Protein AF-A0A6J2PAV9-F1 (afdb_monomer)

Radius of gyration: 17.22 Å; Cα contacts (8 Å, |Δi|>4): 310; chains: 1; bounding box: 58×23×45 Å

Mean predicted aligned error: 4.54 Å

Sequence (162 aa):
MCSPSMSTELELPFRPDSQLTEVMRLRVQSLQQRGQKRQEGEHLLLPNEAVYRLDFSKQSLRFSRWSVRLPQTGRLTITATSQLWTPDLTNLMTRQLLEPVGAFWRAAGDTIVQCYEADGHEFGERIADLATVRKVMYFLFAFADGCIPETVNCSIVFTVDS

Nearest PDB structures (foldseek):
  1f35-assembly1_A  TM=9.557E-01  e=5.793E-21  Mus musculus
  1zri-assembly1_A  TM=7.843E-01  e=1.032E-16  Rattus norvegicus
  1jyt-assembly1_A  TM=5.878E-01  e=1.213E-13  Rattus norvegicus
  6kwb-assembly2_B  TM=2.351E-01  e=1.669E-01  Arabidopsis thaliana
  6lhb-assembly1_A  TM=3.409E-01  e=2.530E+00  Coxsackievirus A16

Secondary structure (DSSP, 8-state):
-PPPP-PEEEEEE-EE-HHHHHHHHHHHHHHHHTTPPPPTTBPPPPTTEEEEEEE-S-SS-EEEEEEEE-SSSEEEEEEEB-TT--TTTS--BGGGB-SS-EEEEE-TT-SS-EE-HHHHHHHHHHHHHHHTT-SEEEEEEEEETT--GGG-EEEEEEEE--

Structure (mmCIF, N/CA/C/O backbone):
data_AF-A0A6J2PAV9-F1
#
_entry.id   AF-A0A6J2PAV9-F1
#
loop_
_atom_site.group_PDB
_atom_site.id
_atom_site.type_symbol
_atom_site.label_atom_id
_atom_site.label_alt_id
_atom_site.label_comp_id
_atom_site.label_asym_id
_atom_site.label_entity_id
_atom_site.label_seq_id
_atom_site.pdbx_PDB_ins_code
_atom_site.Cartn_x
_atom_site.Cartn_y
_atom_site.Cartn_z
_atom_site.occupancy
_atom_site.B_iso_or_equiv
_atom_site.auth_seq_id
_atom_site.auth_comp_id
_atom_site.auth_asym_id
_atom_site.auth_atom_id
_atom_site.pdbx_PDB_model_num
ATOM 1 N N . MET A 1 1 ? 37.880 -1.776 -20.700 1.00 37.66 1 MET A N 1
ATOM 2 C CA . MET A 1 1 ? 36.569 -2.313 -21.117 1.00 37.66 1 MET A CA 1
ATOM 3 C C . MET A 1 1 ? 35.763 -2.518 -19.848 1.00 37.66 1 MET A C 1
ATOM 5 O O . MET A 1 1 ? 36.149 -3.359 -19.051 1.00 37.66 1 MET A O 1
ATOM 9 N N . CYS A 1 2 ? 34.757 -1.682 -19.593 1.00 39.34 2 CYS A N 1
ATOM 10 C CA . CYS A 1 2 ? 33.865 -1.870 -18.450 1.00 39.34 2 CYS A CA 1
ATOM 11 C C . CYS A 1 2 ? 32.881 -2.989 -18.801 1.00 39.34 2 CYS A C 1
ATOM 13 O O . CYS A 1 2 ? 32.195 -2.891 -19.818 1.00 39.34 2 CYS A O 1
ATOM 15 N N . SER A 1 3 ? 32.856 -4.061 -18.012 1.00 46.91 3 SER A N 1
ATOM 16 C CA . SER A 1 3 ? 31.850 -5.117 -18.136 1.00 46.91 3 SER A CA 1
ATOM 17 C C . SER A 1 3 ? 30.450 -4.523 -17.927 1.00 46.91 3 SER A C 1
ATOM 19 O O . SER A 1 3 ? 30.298 -3.690 -17.030 1.00 46.91 3 SER A O 1
ATOM 21 N N . PRO A 1 4 ? 29.425 -4.916 -18.703 1.00 50.44 4 PRO A N 1
ATOM 22 C CA . PRO A 1 4 ? 28.057 -4.522 -18.397 1.00 50.44 4 PRO A CA 1
ATOM 23 C C . PRO A 1 4 ? 27.666 -5.183 -17.071 1.00 50.44 4 PRO A C 1
ATOM 25 O O . PRO A 1 4 ? 27.745 -6.408 -16.949 1.00 50.44 4 PRO A O 1
ATOM 28 N N . SER A 1 5 ? 27.287 -4.397 -16.060 1.00 52.44 5 SER A N 1
ATOM 29 C CA . SER A 1 5 ? 26.624 -4.964 -14.888 1.00 52.44 5 SER A CA 1
ATOM 30 C C . SER A 1 5 ? 25.301 -5.565 -15.367 1.00 52.44 5 SER A C 1
ATOM 32 O O . SER A 1 5 ? 24.458 -4.877 -15.938 1.00 52.44 5 SER A O 1
ATOM 34 N N . MET A 1 6 ? 25.141 -6.877 -15.209 1.00 57.16 6 MET A N 1
ATOM 35 C CA . MET A 1 6 ? 23.880 -7.564 -15.484 1.00 57.16 6 MET A CA 1
ATOM 36 C C . MET A 1 6 ? 22.925 -7.266 -14.324 1.00 57.16 6 MET A C 1
ATOM 38 O O . MET A 1 6 ? 22.773 -8.080 -13.418 1.00 57.16 6 MET A O 1
ATOM 42 N N . SER A 1 7 ? 22.327 -6.073 -14.296 1.00 65.12 7 SER A N 1
ATOM 43 C CA . SER A 1 7 ? 21.275 -5.769 -13.326 1.00 65.12 7 SER A CA 1
ATOM 44 C C . SER A 1 7 ? 20.086 -6.701 -13.573 1.00 65.12 7 SER A C 1
ATOM 46 O O . SER A 1 7 ? 19.571 -6.805 -14.686 1.00 65.12 7 SER A O 1
ATOM 48 N N . THR A 1 8 ? 19.670 -7.429 -12.535 1.00 89.75 8 THR A N 1
ATOM 49 C CA . THR A 1 8 ? 18.527 -8.349 -12.618 1.00 89.75 8 THR A CA 1
ATOM 50 C C . THR A 1 8 ? 17.275 -7.623 -12.138 1.00 89.75 8 THR A C 1
ATOM 52 O O . THR A 1 8 ? 17.291 -7.018 -11.063 1.00 89.75 8 THR A O 1
ATOM 55 N N . GLU A 1 9 ? 16.194 -7.672 -12.918 1.00 94.56 9 GLU A N 1
ATOM 56 C CA . GLU A 1 9 ? 14.898 -7.138 -12.491 1.00 94.56 9 GLU A CA 1
ATOM 57 C C . GLU A 1 9 ? 14.228 -8.071 -11.472 1.00 94.56 9 GLU A C 1
ATOM 59 O O . GLU A 1 9 ? 14.188 -9.291 -11.637 1.00 94.56 9 GLU A O 1
ATOM 64 N N . LEU A 1 10 ? 13.677 -7.476 -10.418 1.00 96.06 10 LEU A N 1
ATOM 65 C CA . LEU A 1 10 ? 12.897 -8.126 -9.378 1.00 96.06 10 LEU A CA 1
ATOM 66 C C . LEU A 1 10 ? 11.515 -7.475 -9.325 1.00 96.06 10 LEU A C 1
ATOM 68 O O . LEU A 1 10 ? 11.364 -6.349 -8.853 1.00 96.06 10 LEU A O 1
ATOM 72 N N . GLU A 1 11 ? 10.502 -8.200 -9.787 1.00 97.50 11 GLU A N 1
ATOM 73 C CA . GLU A 1 11 ? 9.103 -7.794 -9.669 1.00 97.50 11 GLU A CA 1
ATOM 74 C C . GLU A 1 11 ? 8.507 -8.322 -8.359 1.00 97.50 11 GLU A C 1
ATOM 76 O O . GLU A 1 11 ? 8.511 -9.527 -8.096 1.00 97.50 11 GLU A O 1
ATOM 81 N N . LEU A 1 12 ? 7.985 -7.415 -7.533 1.00 98.06 12 LEU A N 1
ATOM 82 C CA . LEU A 1 12 ? 7.341 -7.733 -6.264 1.00 98.06 12 LEU A CA 1
ATOM 83 C C . LEU A 1 12 ? 5.848 -7.372 -6.334 1.00 98.06 12 LEU A C 1
ATOM 85 O O . LEU A 1 12 ? 5.511 -6.191 -6.453 1.00 98.06 12 LEU A O 1
ATOM 89 N N . PRO A 1 13 ? 4.936 -8.361 -6.270 1.00 98.06 13 PRO A N 1
ATOM 90 C CA . PRO A 1 13 ? 3.503 -8.100 -6.258 1.00 98.06 13 PRO A CA 1
ATOM 91 C C . PRO A 1 13 ? 3.038 -7.628 -4.880 1.00 98.06 13 PRO A C 1
ATOM 93 O O . PRO A 1 13 ? 3.439 -8.186 -3.855 1.00 98.06 13 PRO A O 1
ATOM 96 N N . PHE A 1 14 ? 2.129 -6.654 -4.859 1.00 98.38 14 PHE A N 1
ATOM 97 C CA . PHE A 1 14 ? 1.419 -6.289 -3.638 1.00 98.38 14 PHE A CA 1
ATOM 98 C C . PHE A 1 14 ? 0.411 -7.383 -3.298 1.00 98.38 14 PHE A C 1
ATOM 100 O O . PHE A 1 14 ? -0.386 -7.803 -4.138 1.00 98.38 14 PHE A O 1
ATOM 107 N N . ARG A 1 15 ? 0.440 -7.857 -2.054 1.00 97.94 15 ARG A N 1
ATOM 108 C CA . ARG A 1 15 ? -0.436 -8.930 -1.577 1.00 97.94 15 ARG A CA 1
ATOM 109 C C . ARG A 1 15 ? -1.507 -8.351 -0.662 1.00 97.94 15 ARG A C 1
ATOM 111 O O . ARG A 1 15 ? -1.136 -7.641 0.272 1.00 97.94 15 ARG A O 1
ATOM 118 N N . PRO A 1 16 ? -2.798 -8.645 -0.881 1.00 98.00 16 PRO A N 1
ATOM 119 C CA . PRO A 1 16 ? -3.834 -8.213 0.044 1.00 98.00 16 PRO A CA 1
ATOM 120 C C . PRO A 1 16 ? -3.612 -8.870 1.410 1.00 98.00 16 PRO A C 1
ATOM 122 O O . PRO A 1 16 ? -3.363 -10.074 1.499 1.00 98.00 16 PRO A O 1
ATOM 125 N N . ASP A 1 17 ? -3.724 -8.082 2.474 1.00 98.00 17 ASP A N 1
ATOM 126 C CA . ASP A 1 17 ? -3.738 -8.567 3.849 1.00 98.00 17 ASP A CA 1
ATOM 127 C C . ASP A 1 17 ? -5.177 -8.515 4.375 1.00 98.00 17 ASP A C 1
ATOM 129 O O . ASP A 1 17 ? -5.614 -7.555 5.018 1.00 98.00 17 ASP A O 1
ATOM 133 N N . SER A 1 18 ? -5.965 -9.534 4.015 1.00 97.06 18 SER A N 1
ATOM 134 C CA . SER A 1 18 ? -7.391 -9.602 4.359 1.00 97.06 18 SER A CA 1
ATOM 135 C C . SER A 1 18 ? -7.618 -9.668 5.868 1.00 97.06 18 SER A C 1
ATOM 137 O O . SER A 1 18 ? -8.597 -9.114 6.358 1.00 97.06 18 SER A O 1
ATOM 139 N N . GLN A 1 19 ? -6.706 -10.305 6.608 1.00 97.88 19 GLN A N 1
ATOM 140 C CA . GLN A 1 19 ? -6.808 -10.410 8.059 1.00 97.88 19 GLN A CA 1
ATOM 141 C C . GLN A 1 19 ? -6.622 -9.041 8.713 1.00 97.88 19 GLN A C 1
ATOM 143 O O . GLN A 1 19 ? -7.468 -8.626 9.504 1.00 97.88 19 GLN A O 1
ATOM 148 N N . LEU A 1 20 ? -5.556 -8.315 8.366 1.00 98.19 20 LEU A N 1
ATOM 149 C CA . LEU A 1 20 ? -5.321 -6.985 8.920 1.00 98.19 20 LEU A CA 1
ATOM 150 C C . LEU A 1 20 ? -6.384 -5.980 8.458 1.00 98.19 20 LEU A C 1
ATOM 152 O O . LEU A 1 20 ? -6.852 -5.166 9.254 1.00 98.19 20 LEU A O 1
ATOM 156 N N . THR A 1 21 ? -6.832 -6.085 7.205 1.00 98.38 21 THR A N 1
ATOM 157 C CA . THR A 1 21 ? -7.975 -5.312 6.698 1.00 98.38 21 THR A CA 1
ATOM 158 C C . THR A 1 21 ? -9.207 -5.520 7.578 1.00 98.38 21 THR A C 1
ATOM 160 O O . THR A 1 21 ? -9.819 -4.546 8.012 1.00 98.38 21 THR A O 1
ATOM 163 N N . GLU A 1 22 ? -9.549 -6.770 7.897 1.00 98.19 22 GLU A N 1
ATOM 164 C CA . GLU A 1 22 ? -10.709 -7.085 8.732 1.00 98.19 22 GLU A CA 1
ATOM 165 C C . GLU A 1 22 ? -10.547 -6.573 10.165 1.00 98.19 22 GLU A C 1
ATOM 167 O O . GLU A 1 22 ? -11.458 -5.944 10.699 1.00 98.19 22 GLU A O 1
ATOM 172 N N . VAL A 1 23 ? -9.368 -6.740 10.772 1.00 97.75 23 VAL A N 1
ATOM 173 C CA . VAL A 1 23 ? -9.070 -6.187 12.105 1.00 97.75 23 VAL A CA 1
ATOM 174 C C . VAL A 1 23 ? -9.294 -4.671 12.133 1.00 97.75 23 VAL A C 1
ATOM 176 O O . VAL A 1 23 ? -9.944 -4.151 13.045 1.00 97.75 23 VAL A O 1
ATOM 179 N N . MET A 1 24 ? -8.820 -3.954 11.111 1.00 98.12 24 MET A N 1
ATOM 180 C CA . MET A 1 24 ? -9.024 -2.509 11.010 1.00 98.12 24 MET A CA 1
ATOM 181 C C . MET A 1 24 ? -10.495 -2.139 10.767 1.00 98.12 24 MET A C 1
ATOM 183 O O . MET A 1 24 ? -10.964 -1.146 11.324 1.00 98.12 24 MET A O 1
ATOM 187 N N . ARG A 1 25 ? -11.265 -2.931 10.008 1.00 97.81 25 ARG A N 1
ATOM 188 C CA . ARG A 1 25 ? -12.717 -2.716 9.840 1.00 97.81 25 ARG A CA 1
ATOM 189 C C . ARG A 1 25 ? -13.489 -2.958 11.137 1.00 97.81 25 ARG A C 1
ATOM 191 O O . ARG A 1 25 ? -14.337 -2.141 11.505 1.00 97.81 25 ARG A O 1
ATOM 198 N N . LEU A 1 26 ? -13.164 -4.020 11.870 1.00 97.44 26 LEU A N 1
ATOM 199 C CA . LEU A 1 26 ? -13.760 -4.330 13.173 1.00 97.44 26 LEU A CA 1
ATOM 200 C C . LEU A 1 26 ? -13.483 -3.230 14.199 1.00 97.44 26 LEU A C 1
ATOM 202 O O . LEU A 1 26 ? -14.351 -2.919 15.016 1.00 97.44 26 LEU A O 1
ATOM 206 N N . ARG A 1 27 ? -12.316 -2.577 14.132 1.00 96.38 27 ARG A N 1
ATOM 207 C CA . ARG A 1 27 ? -12.012 -1.404 14.962 1.00 96.38 27 ARG A CA 1
ATOM 208 C C . ARG A 1 27 ? -13.015 -0.271 14.730 1.00 96.38 27 ARG A C 1
ATOM 210 O O . ARG A 1 27 ? -13.524 0.287 15.704 1.00 96.38 27 ARG A O 1
ATOM 217 N N . VAL A 1 28 ? -13.349 0.029 13.473 1.00 96.19 28 VAL A N 1
ATOM 218 C CA . VAL A 1 28 ? -14.363 1.042 13.126 1.00 96.19 28 VAL A CA 1
ATOM 219 C C . VAL A 1 28 ? -15.733 0.651 13.679 1.00 96.19 28 VAL A C 1
ATOM 221 O O . VAL A 1 28 ? -16.371 1.451 14.367 1.00 96.19 28 VAL A O 1
ATOM 224 N N . GLN A 1 29 ? -16.159 -0.592 13.443 1.00 96.56 29 GLN A N 1
ATOM 225 C CA . GLN A 1 29 ? -17.454 -1.089 13.916 1.00 96.56 29 GLN A CA 1
ATOM 226 C C . GLN A 1 29 ? -17.552 -1.068 15.446 1.00 96.56 29 GLN A C 1
ATOM 228 O O . GLN A 1 29 ? -18.553 -0.612 15.997 1.00 96.56 29 GLN A O 1
ATOM 233 N N . SER A 1 30 ? -16.502 -1.493 16.151 1.00 96.75 30 SER A N 1
ATOM 234 C CA . SER A 1 30 ? -16.480 -1.506 17.615 1.00 96.75 30 SER A CA 1
ATOM 235 C C . SER A 1 30 ? -16.589 -0.102 18.208 1.00 96.75 30 SER A C 1
ATOM 237 O O . SER A 1 30 ? -17.220 0.054 19.254 1.00 96.75 30 SER A O 1
ATOM 239 N N . LEU A 1 31 ? -15.971 0.910 17.591 1.00 96.56 31 LEU A N 1
ATOM 240 C CA . LEU A 1 31 ? -16.094 2.298 18.046 1.00 96.56 31 LEU A CA 1
ATOM 241 C C . LEU A 1 31 ? -17.531 2.801 17.884 1.00 96.56 31 LEU A C 1
ATOM 243 O O . LEU A 1 31 ? -18.087 3.375 18.820 1.00 96.56 31 LEU A O 1
ATOM 247 N N . GLN A 1 32 ? -18.147 2.522 16.732 1.00 94.44 32 GLN A N 1
ATOM 248 C CA . GLN A 1 32 ? -19.530 2.903 16.438 1.00 94.44 32 GLN A CA 1
ATOM 249 C C . GLN A 1 32 ? -20.522 2.231 17.394 1.00 94.44 32 GLN A C 1
ATOM 251 O O . GLN A 1 32 ? -21.333 2.915 18.012 1.00 94.44 32 GLN A O 1
ATOM 256 N N . GLN A 1 33 ? -20.419 0.912 17.577 1.00 96.25 33 GLN A N 1
ATOM 257 C CA . GLN A 1 33 ? -21.311 0.141 18.451 1.00 96.25 33 GLN A CA 1
ATOM 258 C C . GLN A 1 33 ? -21.227 0.578 19.917 1.00 96.25 33 GLN A C 1
ATOM 260 O O . GLN A 1 33 ? -22.225 0.544 20.631 1.00 96.25 33 GLN A O 1
ATOM 265 N N . ARG A 1 34 ? -20.040 0.991 20.378 1.00 96.06 34 ARG A N 1
ATOM 266 C CA . ARG A 1 34 ? -19.812 1.414 21.769 1.00 96.06 34 ARG A CA 1
ATOM 267 C C . ARG A 1 34 ? -19.974 2.921 21.985 1.00 96.06 34 ARG A C 1
ATOM 269 O O . ARG A 1 34 ? -19.774 3.379 23.106 1.00 96.06 34 ARG A O 1
ATOM 276 N N . GLY A 1 35 ? -20.272 3.699 20.940 1.00 93.88 35 GLY A N 1
ATOM 277 C CA . GLY A 1 35 ? -20.320 5.164 21.010 1.00 93.88 35 GLY A CA 1
ATOM 278 C C . GLY A 1 35 ? -18.987 5.803 21.427 1.00 93.88 35 GLY A C 1
ATOM 279 O O . GLY A 1 35 ? -18.970 6.887 22.010 1.00 93.88 35 GLY A O 1
ATOM 280 N N . GLN A 1 36 ? -17.866 5.121 21.179 1.00 94.50 36 GLN A N 1
ATOM 281 C CA . GLN A 1 36 ? 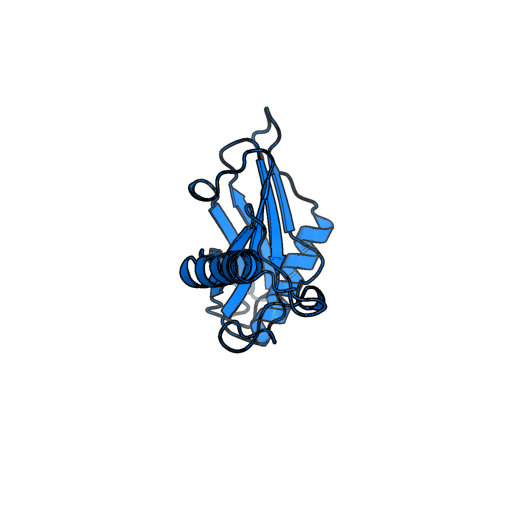-16.534 5.573 21.573 1.00 94.50 36 GLN A CA 1
ATOM 282 C C . GLN A 1 36 ? -15.892 6.414 20.470 1.00 94.50 36 GLN A C 1
ATOM 284 O O . GLN A 1 36 ? -16.064 6.161 19.278 1.00 94.50 36 GLN A O 1
ATOM 289 N N . LYS A 1 37 ? -15.091 7.402 20.872 1.00 93.12 37 LYS A N 1
ATOM 290 C CA . LYS A 1 37 ? -14.242 8.146 19.938 1.00 93.12 37 LYS A CA 1
ATOM 291 C C . LYS A 1 37 ? -12.974 7.347 19.635 1.00 93.12 37 LYS A C 1
ATOM 293 O O . LYS A 1 37 ? -12.443 6.658 20.507 1.00 93.12 37 LYS A O 1
ATOM 298 N N . ARG A 1 38 ? -12.481 7.476 18.401 1.00 94.12 38 ARG A N 1
ATOM 299 C CA . ARG A 1 38 ? -11.132 7.026 18.029 1.00 94.12 38 ARG A CA 1
ATOM 300 C C . ARG A 1 38 ? -10.072 7.752 18.859 1.00 94.12 38 ARG A C 1
ATOM 302 O O . ARG A 1 38 ? -10.332 8.846 19.367 1.00 94.12 38 ARG A O 1
ATOM 309 N N . GLN A 1 39 ? -8.885 7.164 18.965 1.00 95.12 39 GLN A N 1
ATOM 310 C CA . GLN A 1 39 ? -7.733 7.852 19.541 1.00 95.12 39 GLN A CA 1
ATOM 311 C C . GLN A 1 39 ? -7.389 9.082 18.687 1.00 95.12 39 GLN A C 1
ATOM 313 O O . GLN A 1 39 ? -7.631 9.115 17.476 1.00 95.12 39 GLN A O 1
ATOM 318 N N . GLU A 1 40 ? -6.855 10.121 19.319 1.00 96.50 40 GLU A N 1
ATOM 319 C CA . GLU A 1 40 ? -6.483 11.345 18.615 1.00 96.50 40 GLU A CA 1
ATOM 320 C C . GLU A 1 40 ? -5.409 11.050 17.558 1.00 96.50 40 GLU A C 1
ATOM 322 O O . GLU A 1 40 ? -4.344 10.529 17.872 1.00 96.50 40 GLU A O 1
ATOM 327 N N . GLY A 1 41 ? -5.709 11.353 16.292 1.00 96.19 41 GLY A N 1
ATOM 328 C CA . 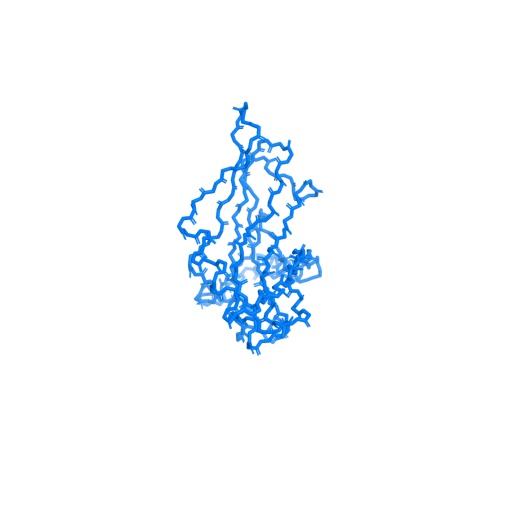GLY A 1 41 ? -4.823 11.073 15.158 1.00 96.19 41 GLY A CA 1
ATOM 329 C C . GLY A 1 41 ? -4.837 9.625 14.642 1.00 96.19 41 GLY A C 1
ATOM 330 O O . GLY A 1 41 ? -4.055 9.317 13.745 1.00 96.19 41 GLY A O 1
ATOM 331 N N . GLU A 1 42 ? -5.689 8.742 15.175 1.00 97.75 42 GLU A N 1
ATOM 332 C CA . GLU A 1 42 ? -5.872 7.367 14.674 1.00 97.75 42 GLU A CA 1
ATOM 333 C C . GLU A 1 42 ? -6.471 7.379 13.261 1.00 97.75 42 GLU A C 1
ATOM 335 O O . GLU A 1 42 ? -7.507 8.008 13.027 1.00 97.75 42 GLU A O 1
ATOM 340 N N . HIS A 1 43 ? -5.858 6.658 12.323 1.00 98.19 43 HIS A N 1
ATOM 341 C CA . HIS A 1 43 ? -6.429 6.392 11.005 1.00 98.19 43 HIS A CA 1
ATOM 342 C C . HIS A 1 43 ? -7.423 5.238 11.101 1.00 98.19 43 HIS A C 1
ATOM 344 O O . HIS A 1 43 ? -7.066 4.121 11.471 1.00 98.19 43 HIS A O 1
ATOM 350 N N . LEU A 1 44 ? -8.675 5.509 10.745 1.00 98.00 44 LEU A N 1
ATOM 351 C CA . LEU A 1 44 ? -9.702 4.485 10.611 1.00 98.00 44 LEU A CA 1
ATOM 352 C C . LEU A 1 44 ? -9.815 4.113 9.138 1.00 98.00 44 LEU A C 1
ATOM 354 O O . LEU A 1 44 ? -9.975 5.003 8.305 1.00 98.00 44 LEU A O 1
ATOM 358 N N . LEU A 1 45 ? -9.753 2.815 8.842 1.00 97.81 45 LEU A N 1
ATOM 359 C CA . LEU A 1 45 ? -9.814 2.321 7.471 1.00 97.81 45 LEU A CA 1
ATOM 360 C C . LEU A 1 45 ? -11.141 2.723 6.818 1.00 97.81 45 LEU A C 1
ATOM 362 O O . LEU A 1 45 ? -12.219 2.440 7.354 1.00 97.81 45 LEU A O 1
ATOM 366 N N . LEU A 1 46 ? -11.065 3.368 5.658 1.00 97.38 46 LEU A N 1
ATOM 367 C CA . LEU A 1 46 ? -12.248 3.751 4.897 1.00 97.38 46 LEU A CA 1
ATOM 368 C C . LEU A 1 46 ? -12.919 2.520 4.253 1.00 97.38 46 LEU A C 1
ATOM 370 O O . LEU A 1 46 ? -12.284 1.481 4.048 1.00 97.38 46 LEU A O 1
ATOM 374 N N . PRO A 1 47 ? -14.218 2.593 3.894 1.00 96.19 47 PRO A N 1
ATOM 375 C CA . PRO A 1 47 ? -14.915 1.481 3.244 1.00 96.19 47 PRO A CA 1
ATOM 376 C C . PRO A 1 47 ? -14.214 0.995 1.973 1.00 96.19 47 PRO A C 1
ATOM 378 O O . PRO A 1 47 ? -14.107 -0.208 1.745 1.00 96.19 47 PRO A O 1
ATOM 381 N N . ASN A 1 48 ? -13.679 1.931 1.197 1.00 97.44 48 ASN A N 1
ATOM 382 C CA . ASN A 1 48 ? -13.002 1.687 -0.066 1.00 97.44 48 ASN A CA 1
ATOM 383 C C . ASN A 1 48 ? -11.482 1.497 0.068 1.00 97.44 48 ASN A C 1
ATOM 385 O O . ASN A 1 48 ? -10.791 1.435 -0.946 1.00 97.44 48 ASN A O 1
ATOM 389 N N . GLU A 1 49 ? -10.960 1.421 1.293 1.00 98.31 49 GLU A N 1
ATOM 390 C CA . GLU A 1 49 ? -9.565 1.088 1.560 1.00 98.31 49 GLU A CA 1
ATOM 391 C C . GLU A 1 49 ? -9.407 -0.395 1.910 1.00 98.31 49 GLU A C 1
ATOM 393 O O . GLU A 1 49 ? -10.274 -1.005 2.541 1.00 98.31 49 GLU A O 1
ATOM 398 N N . ALA A 1 50 ? -8.269 -0.972 1.540 1.00 98.38 50 ALA A N 1
ATOM 399 C CA . ALA A 1 50 ? -7.823 -2.273 2.018 1.00 98.38 50 ALA A CA 1
ATOM 400 C C . ALA A 1 50 ? -6.318 -2.255 2.283 1.00 98.38 50 ALA A C 1
ATOM 402 O O . ALA A 1 50 ? -5.569 -1.489 1.673 1.00 98.38 50 ALA A O 1
ATOM 403 N N . VAL A 1 51 ? -5.877 -3.111 3.200 1.00 98.56 51 VAL A N 1
ATOM 404 C CA . VAL A 1 51 ? -4.467 -3.228 3.556 1.00 98.56 51 VAL A CA 1
ATOM 405 C C . VAL A 1 51 ? -3.788 -4.202 2.608 1.00 98.56 51 VAL A C 1
ATOM 407 O O . VAL A 1 51 ? -4.275 -5.307 2.370 1.00 98.56 51 VAL A O 1
ATOM 410 N N . TYR A 1 52 ? -2.646 -3.783 2.082 1.00 98.62 52 TYR A N 1
ATOM 411 C CA . TYR A 1 52 ? -1.752 -4.600 1.278 1.00 98.62 52 TYR A CA 1
ATOM 412 C C . TYR A 1 52 ? -0.382 -4.650 1.935 1.00 98.62 52 TYR A C 1
ATOM 414 O O . TYR A 1 52 ? -0.001 -3.762 2.699 1.00 98.62 52 TYR A O 1
ATOM 422 N N . ARG A 1 53 ? 0.383 -5.684 1.606 1.00 97.88 53 ARG A N 1
ATOM 423 C CA . ARG A 1 53 ? 1.776 -5.812 2.011 1.00 97.88 53 ARG A CA 1
ATOM 424 C C . ARG A 1 53 ? 2.681 -6.094 0.828 1.00 97.88 53 ARG A C 1
ATOM 426 O O . ARG A 1 53 ? 2.269 -6.708 -0.158 1.00 97.88 53 ARG A O 1
ATOM 433 N N . LEU A 1 54 ? 3.929 -5.681 0.974 1.00 98.00 54 LEU A N 1
ATOM 434 C CA . LEU A 1 54 ? 5.018 -6.014 0.073 1.00 98.00 54 LEU A CA 1
ATOM 435 C C . LEU A 1 54 ? 6.082 -6.780 0.861 1.00 98.00 54 LEU A C 1
ATOM 437 O O . LEU A 1 54 ? 6.543 -6.310 1.902 1.00 98.00 54 LEU A O 1
ATOM 441 N N . ASP A 1 55 ? 6.443 -7.962 0.363 1.00 97.56 55 ASP A N 1
ATOM 442 C CA . ASP A 1 55 ? 7.452 -8.836 0.962 1.00 97.56 55 ASP A CA 1
ATOM 443 C C . ASP A 1 55 ? 8.769 -8.687 0.175 1.00 97.56 55 ASP A C 1
ATOM 445 O O . ASP A 1 55 ? 8.891 -9.154 -0.960 1.00 97.56 55 ASP A O 1
ATOM 449 N N . PHE A 1 56 ? 9.771 -8.038 0.764 1.00 96.62 56 PHE A N 1
ATOM 450 C CA . PHE A 1 56 ? 11.073 -7.807 0.143 1.00 96.62 56 PHE A CA 1
ATOM 451 C C . PHE A 1 56 ? 11.976 -9.041 0.270 1.00 96.62 56 PHE A C 1
ATOM 453 O O . PHE A 1 56 ? 12.475 -9.370 1.350 1.00 96.62 56 PHE A O 1
ATOM 460 N N . SER A 1 57 ? 12.238 -9.720 -0.852 1.00 93.50 57 SER A N 1
ATOM 461 C CA . SER A 1 57 ? 13.198 -10.838 -0.913 1.00 93.50 57 SER A CA 1
ATOM 462 C C . SER A 1 57 ? 14.666 -10.378 -0.928 1.00 93.50 57 SER A C 1
ATOM 464 O O . SER A 1 57 ? 15.567 -11.161 -0.616 1.00 93.50 57 SER A O 1
ATOM 466 N N . LYS A 1 58 ? 14.907 -9.106 -1.265 1.00 93.31 58 LYS A N 1
ATOM 467 C CA . LYS A 1 58 ? 16.201 -8.409 -1.309 1.00 93.31 58 LYS A CA 1
ATOM 468 C C . LYS A 1 58 ? 16.022 -7.010 -0.710 1.00 93.31 58 LYS A C 1
ATOM 470 O O . LYS A 1 58 ? 14.920 -6.480 -0.756 1.00 93.31 58 LYS A O 1
ATOM 475 N N . GLN A 1 59 ? 17.082 -6.427 -0.151 1.00 90.88 59 GLN A N 1
ATOM 476 C CA . GLN A 1 59 ? 17.023 -5.112 0.515 1.00 90.88 59 GLN A CA 1
ATOM 477 C C . GLN A 1 59 ? 17.911 -4.043 -0.139 1.00 90.88 59 GLN A C 1
ATOM 479 O O . GLN A 1 59 ? 17.731 -2.868 0.147 1.00 90.88 59 GLN A O 1
ATOM 484 N N . SER A 1 60 ? 18.837 -4.434 -1.023 1.00 91.88 60 SER A N 1
ATOM 485 C CA . SER A 1 60 ? 19.549 -3.503 -1.908 1.00 91.88 60 SER A CA 1
ATOM 486 C C . SER A 1 60 ? 18.776 -3.435 -3.215 1.00 91.88 60 SER A C 1
ATOM 488 O O . SER A 1 60 ? 18.908 -4.319 -4.064 1.00 91.88 60 SER A O 1
ATOM 490 N N . LEU A 1 61 ? 17.882 -2.460 -3.310 1.00 94.88 61 LEU A N 1
ATOM 491 C CA . LEU A 1 61 ? 16.950 -2.300 -4.416 1.00 94.88 61 LEU A CA 1
ATOM 492 C C . LEU A 1 61 ? 17.108 -0.898 -4.986 1.00 94.88 61 LEU A C 1
ATOM 494 O O . LEU A 1 61 ? 17.296 0.054 -4.237 1.00 94.88 61 LEU A O 1
ATOM 498 N N . ARG A 1 62 ? 16.962 -0.774 -6.300 1.00 96.50 62 ARG A N 1
ATOM 499 C CA . ARG A 1 62 ? 16.759 0.511 -6.965 1.00 96.50 62 ARG A CA 1
ATOM 500 C C . ARG A 1 62 ? 15.447 0.460 -7.719 1.00 96.50 62 ARG A C 1
ATOM 502 O O . ARG A 1 62 ? 15.168 -0.538 -8.389 1.00 96.50 62 ARG A O 1
ATOM 509 N N . PHE A 1 63 ? 14.619 1.486 -7.572 1.00 97.38 63 PHE A N 1
ATOM 510 C CA . PHE A 1 63 ? 13.331 1.508 -8.243 1.00 97.38 63 PHE A CA 1
ATOM 511 C C . PHE A 1 63 ? 13.516 1.587 -9.765 1.00 97.38 63 PHE A C 1
ATOM 513 O O . PHE A 1 63 ? 14.409 2.256 -10.280 1.00 97.38 63 PHE A O 1
ATOM 520 N N . SER A 1 64 ? 12.698 0.817 -10.484 1.00 97.12 64 SER A N 1
ATOM 521 C CA . SER A 1 64 ? 12.680 0.796 -11.948 1.00 97.12 64 SER A CA 1
ATOM 522 C C . SER A 1 64 ? 11.356 1.347 -12.454 1.00 97.12 64 SER A C 1
ATOM 524 O O . SER A 1 64 ? 11.315 2.388 -13.109 1.00 97.12 64 SER A O 1
ATOM 526 N N . ARG A 1 65 ? 10.250 0.668 -12.130 1.00 97.38 65 ARG A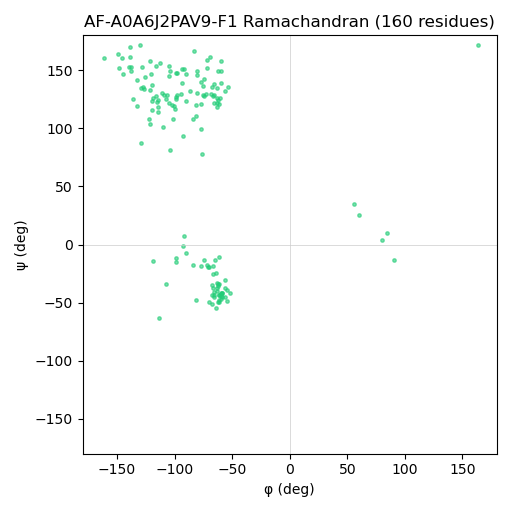 N 1
ATOM 527 C CA . ARG A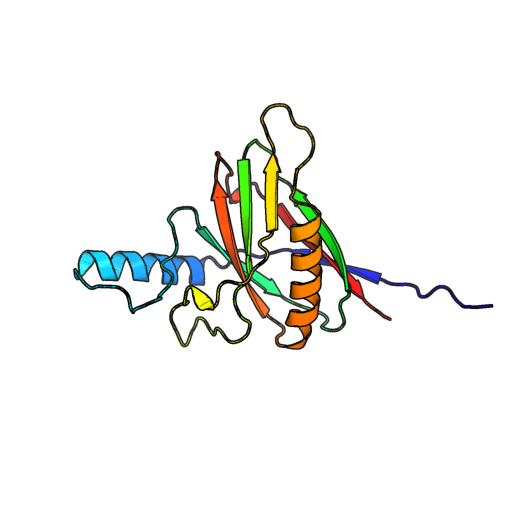 1 65 ? 8.918 1.059 -12.598 1.00 97.38 65 ARG A CA 1
ATOM 528 C C . ARG A 1 65 ? 7.802 0.452 -11.765 1.00 97.38 65 ARG A C 1
ATOM 530 O O . ARG A 1 65 ? 7.954 -0.588 -11.125 1.00 97.38 65 ARG A O 1
ATOM 537 N N . TRP A 1 66 ? 6.636 1.067 -11.882 1.00 98.06 66 TRP A N 1
ATOM 538 C CA . TRP A 1 66 ? 5.372 0.460 -11.493 1.00 98.06 66 TRP A CA 1
ATOM 539 C C . TRP A 1 66 ? 4.867 -0.486 -12.585 1.00 98.06 66 TRP A C 1
ATOM 541 O O . TRP A 1 66 ? 5.099 -0.281 -13.779 1.00 98.06 66 TRP A O 1
ATOM 551 N N . SER A 1 67 ? 4.158 -1.529 -12.174 1.00 97.44 67 SER A N 1
ATOM 552 C CA . SER A 1 67 ? 3.468 -2.466 -13.056 1.00 97.44 67 SER A CA 1
ATOM 553 C C . SER A 1 67 ? 2.028 -2.578 -12.556 1.00 97.44 67 SER A C 1
ATOM 555 O O . SER A 1 67 ? 1.695 -3.384 -11.690 1.00 97.44 67 SER A O 1
ATOM 557 N N . VAL A 1 68 ? 1.179 -1.669 -13.046 1.00 96.50 68 VAL A N 1
ATOM 558 C CA . VAL A 1 68 ? -0.217 -1.528 -12.610 1.00 96.50 68 VAL A CA 1
ATOM 559 C C . VAL A 1 68 ? -1.148 -1.830 -13.770 1.00 96.50 68 VAL A C 1
ATOM 561 O O . VAL A 1 68 ? -1.043 -1.245 -14.847 1.00 96.50 68 VAL A O 1
ATOM 564 N N . ARG A 1 69 ? -2.096 -2.735 -13.537 1.00 94.69 69 ARG A N 1
ATOM 565 C CA . ARG A 1 69 ? -3.150 -3.093 -14.481 1.00 94.69 69 ARG A CA 1
ATOM 566 C C . ARG A 1 69 ? -4.513 -2.794 -13.870 1.00 94.69 69 ARG A C 1
ATOM 568 O O . ARG A 1 69 ? -4.927 -3.448 -12.916 1.00 94.69 69 ARG A O 1
ATOM 575 N N . LEU A 1 70 ? -5.222 -1.856 -14.496 1.00 94.38 70 LEU A N 1
ATOM 576 C CA . LEU A 1 70 ? -6.628 -1.550 -14.234 1.00 94.38 70 LEU A CA 1
ATOM 577 C C . LEU A 1 70 ? -7.459 -2.005 -15.452 1.00 94.38 70 LEU A C 1
ATOM 579 O O . LEU A 1 70 ? -7.438 -1.343 -16.497 1.00 94.38 70 LEU A O 1
ATOM 583 N N . PRO A 1 71 ? -8.140 -3.167 -15.393 1.00 90.81 71 PRO A N 1
ATOM 584 C CA . PRO A 1 71 ? -8.828 -3.731 -16.560 1.00 90.81 71 PRO A CA 1
ATOM 585 C C . PRO A 1 71 ? -10.067 -2.934 -16.977 1.00 90.81 71 PRO A C 1
ATOM 587 O O . PRO A 1 71 ? -10.477 -3.014 -18.135 1.00 90.81 71 PRO A O 1
ATOM 590 N N . GLN A 1 72 ? -10.607 -2.125 -16.073 1.00 90.56 72 GLN A N 1
ATOM 591 C CA . GLN A 1 72 ? -11.754 -1.255 -16.291 1.00 90.56 72 GLN A CA 1
ATOM 592 C C . GLN A 1 72 ? -11.456 0.168 -15.815 1.00 90.56 72 GLN A C 1
ATOM 594 O O . GLN A 1 72 ? -10.425 0.412 -15.184 1.00 90.56 72 GLN A O 1
ATOM 599 N N . THR A 1 73 ? -12.363 1.094 -16.127 1.00 93.94 73 THR A N 1
ATOM 600 C CA . THR A 1 73 ? -12.333 2.458 -15.593 1.00 93.94 73 THR A CA 1
ATOM 601 C C . THR A 1 73 ? -12.279 2.426 -14.070 1.00 93.94 73 THR A C 1
ATOM 603 O O . THR A 1 73 ? -12.994 1.651 -13.433 1.00 93.94 73 THR A O 1
ATOM 606 N N . GLY A 1 74 ? -11.423 3.262 -13.4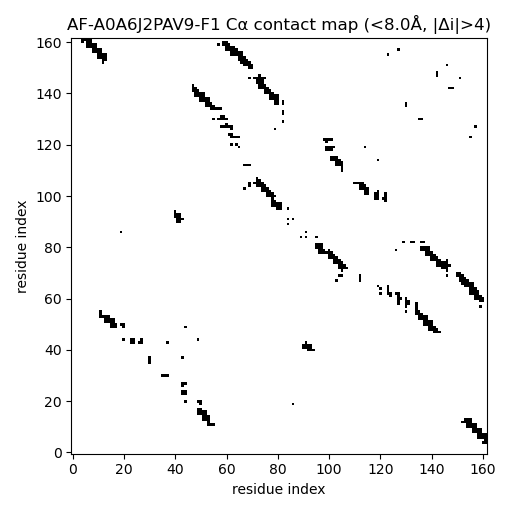97 1.00 95.50 74 GLY A N 1
ATOM 607 C CA . GLY A 1 74 ? -11.276 3.356 -12.056 1.00 95.50 74 GLY A CA 1
ATOM 608 C C . GLY A 1 74 ? -9.997 4.055 -11.647 1.00 95.50 74 GLY A C 1
ATOM 609 O O . GLY A 1 74 ? -9.121 4.330 -12.472 1.00 95.50 74 GLY A O 1
ATOM 610 N N . ARG A 1 75 ? -9.894 4.317 -10.347 1.00 97.19 75 ARG A N 1
ATOM 611 C CA . ARG A 1 75 ? -8.728 4.919 -9.716 1.00 97.19 75 ARG A CA 1
ATOM 612 C C . ARG A 1 75 ? -8.257 4.062 -8.549 1.00 97.19 75 ARG A C 1
ATOM 614 O O . ARG A 1 75 ? -9.054 3.585 -7.743 1.00 97.19 75 ARG A O 1
ATOM 621 N N . LEU A 1 76 ? -6.951 3.873 -8.478 1.00 98.19 76 LEU A N 1
ATOM 622 C CA . LEU A 1 76 ? -6.238 3.231 -7.392 1.00 98.19 76 LEU A CA 1
ATOM 623 C C . LEU A 1 76 ? -5.259 4.246 -6.803 1.00 98.19 76 LEU A C 1
ATOM 625 O O . LEU A 1 76 ? -4.395 4.755 -7.515 1.00 98.19 76 LEU A O 1
ATOM 629 N N . THR A 1 77 ? -5.371 4.507 -5.507 1.00 98.56 77 THR A N 1
ATOM 630 C CA . THR A 1 77 ? -4.368 5.266 -4.755 1.00 98.56 77 THR A CA 1
ATOM 631 C C . THR A 1 77 ? -3.664 4.326 -3.788 1.00 98.56 77 THR A C 1
ATOM 633 O O . THR A 1 77 ? -4.319 3.591 -3.053 1.00 98.56 77 THR A O 1
ATOM 636 N N . ILE A 1 78 ? -2.336 4.346 -3.792 1.00 98.62 78 ILE A N 1
ATOM 637 C CA . ILE A 1 78 ? -1.480 3.515 -2.951 1.00 98.62 78 ILE A CA 1
ATOM 638 C C . ILE A 1 78 ? -0.718 4.424 -1.996 1.00 98.62 78 ILE A C 1
ATOM 640 O O . ILE A 1 78 ? 0.097 5.240 -2.426 1.00 98.62 78 ILE A O 1
ATOM 644 N N . THR A 1 79 ? -0.943 4.243 -0.701 1.00 98.75 79 THR A N 1
ATOM 645 C CA . THR A 1 79 ? -0.274 4.999 0.358 1.00 98.75 79 THR A CA 1
ATOM 646 C C . THR A 1 79 ? 0.589 4.057 1.180 1.00 98.75 79 THR A C 1
ATOM 648 O O . THR A 1 79 ? 0.096 3.079 1.744 1.00 98.75 79 THR A O 1
ATOM 651 N N . ALA A 1 80 ? 1.887 4.335 1.268 1.00 98.44 80 ALA A N 1
ATOM 652 C CA . ALA A 1 80 ? 2.768 3.596 2.162 1.00 98.44 80 ALA A CA 1
ATOM 653 C C . ALA A 1 80 ? 2.510 3.946 3.625 1.00 98.44 80 ALA A C 1
ATOM 655 O O . ALA A 1 80 ? 2.156 5.075 3.964 1.00 98.44 80 ALA A O 1
ATOM 656 N N . THR A 1 81 ? 2.785 2.989 4.502 1.00 98.38 81 THR A N 1
ATOM 657 C CA . THR A 1 81 ? 2.845 3.232 5.942 1.00 98.38 81 THR A CA 1
ATOM 658 C C . THR A 1 81 ? 4.294 3.264 6.429 1.00 98.38 81 THR A C 1
ATOM 660 O O . THR A 1 81 ? 5.195 2.677 5.829 1.00 98.38 81 THR A O 1
ATOM 663 N N . SER A 1 82 ? 4.542 3.972 7.529 1.00 97.38 82 SER A N 1
ATOM 664 C CA . SER A 1 82 ? 5.839 3.991 8.201 1.00 97.38 82 SER A CA 1
ATOM 665 C C . SER A 1 82 ? 6.280 2.576 8.579 1.00 97.38 82 SER A C 1
ATOM 667 O O . SER A 1 82 ? 5.546 1.860 9.253 1.00 97.38 82 SER A O 1
ATOM 669 N N . GLN A 1 83 ? 7.531 2.224 8.273 1.00 95.25 83 GLN A N 1
ATOM 670 C CA . GLN A 1 83 ? 8.148 0.952 8.681 1.00 95.25 83 GLN A CA 1
ATOM 671 C C . GLN A 1 83 ? 8.255 0.762 10.208 1.00 95.25 83 GLN A C 1
ATOM 673 O O . GLN A 1 83 ? 8.573 -0.326 10.688 1.00 95.25 83 GLN A O 1
ATOM 678 N N . LEU A 1 84 ? 8.007 1.816 10.994 1.00 95.19 84 LEU A N 1
ATOM 67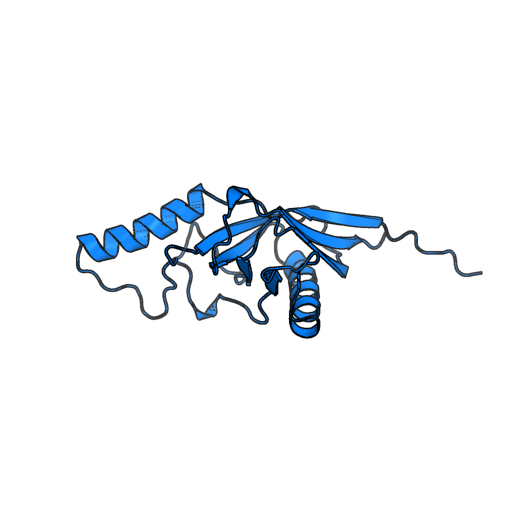9 C CA . LEU A 1 84 ? 7.940 1.744 12.455 1.00 95.19 84 LEU A CA 1
ATOM 680 C C . LEU A 1 84 ? 6.560 1.308 12.961 1.00 95.19 84 LEU A C 1
ATOM 682 O O . LEU A 1 84 ? 6.437 0.898 14.117 1.00 95.19 84 LEU A O 1
ATOM 686 N N . TRP A 1 85 ? 5.520 1.390 12.127 1.00 96.31 85 TRP A N 1
ATOM 687 C CA . TRP A 1 85 ? 4.210 0.865 12.479 1.00 96.31 85 TRP A CA 1
ATOM 688 C C . TRP A 1 85 ? 4.269 -0.661 12.545 1.00 96.31 85 TRP A C 1
ATOM 690 O O . TRP A 1 85 ? 4.773 -1.331 11.646 1.00 96.31 85 TRP A O 1
ATOM 700 N N . THR A 1 86 ? 3.781 -1.211 13.653 1.00 94.69 86 THR A N 1
ATOM 701 C CA . THR A 1 86 ? 3.671 -2.655 13.856 1.00 94.69 86 THR A CA 1
ATOM 702 C C . THR A 1 86 ? 2.196 -2.954 14.113 1.00 94.69 86 THR A C 1
ATOM 704 O O . THR A 1 86 ? 1.720 -2.639 15.208 1.00 94.69 86 THR A O 1
ATOM 707 N N . PRO A 1 87 ? 1.465 -3.496 13.120 1.00 94.56 87 PRO A N 1
ATOM 708 C CA . PRO A 1 87 ? 0.010 -3.633 13.192 1.00 94.56 87 PRO A CA 1
ATOM 709 C C . PRO A 1 87 ? -0.500 -4.419 14.406 1.00 94.56 87 PRO A C 1
ATOM 711 O O . PRO A 1 87 ? -1.555 -4.094 14.939 1.00 94.56 87 PRO A O 1
ATOM 714 N N . ASP A 1 88 ? 0.280 -5.386 14.896 1.00 92.62 88 ASP A N 1
ATOM 715 C CA . ASP A 1 88 ? -0.072 -6.192 16.074 1.00 92.62 88 ASP A CA 1
ATOM 716 C C . ASP A 1 88 ? 0.019 -5.422 17.404 1.00 92.62 88 ASP A C 1
ATOM 718 O O . ASP A 1 88 ? -0.509 -5.872 18.419 1.00 92.62 88 ASP A O 1
ATOM 722 N N . LEU A 1 89 ? 0.719 -4.281 17.426 1.00 94.56 89 LEU A N 1
ATOM 723 C CA . LEU A 1 89 ? 1.029 -3.544 18.656 1.00 94.56 89 LEU A CA 1
ATOM 724 C C . LEU A 1 89 ? 0.232 -2.248 18.801 1.00 94.56 89 LEU A C 1
ATOM 726 O O . LEU A 1 89 ? -0.081 -1.845 19.921 1.00 94.56 89 LEU A O 1
ATOM 730 N N . THR A 1 90 ? -0.060 -1.558 17.698 1.00 96.12 90 THR A N 1
ATOM 731 C CA . THR A 1 90 ? -0.689 -0.231 17.737 1.00 96.12 90 THR A CA 1
ATOM 732 C C . THR A 1 90 ? -1.648 -0.019 16.574 1.00 96.12 90 THR A C 1
ATOM 734 O O . THR A 1 90 ? -1.356 -0.421 15.445 1.00 96.12 90 THR A O 1
ATOM 737 N N . ASN A 1 91 ? -2.720 0.744 16.808 1.00 97.19 91 ASN A N 1
ATOM 738 C CA . ASN A 1 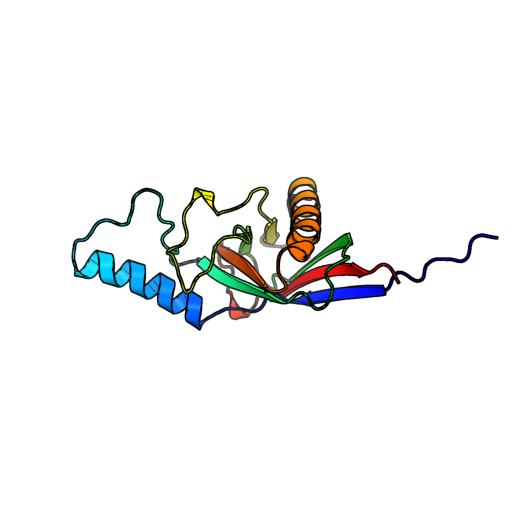91 ? -3.548 1.273 15.723 1.00 97.19 91 ASN A CA 1
ATOM 739 C C . ASN A 1 91 ? -2.708 2.155 14.784 1.00 97.19 91 ASN A C 1
ATOM 741 O O . ASN A 1 91 ? -1.744 2.795 15.214 1.00 97.19 91 ASN A O 1
ATOM 745 N N . LEU A 1 92 ? -3.077 2.187 13.504 1.00 98.19 92 LEU A N 1
ATOM 746 C CA . LEU A 1 92 ? -2.431 3.054 12.523 1.00 98.19 92 LEU A CA 1
ATOM 747 C C . LEU A 1 92 ? -2.747 4.518 12.837 1.00 98.19 92 LEU A C 1
ATOM 749 O O . LEU A 1 92 ? -3.897 4.867 13.089 1.00 98.19 92 LEU A O 1
ATOM 753 N N . MET A 1 93 ? -1.743 5.385 12.785 1.00 98.31 93 MET A N 1
ATOM 754 C CA . MET A 1 93 ? -1.904 6.829 12.967 1.00 98.31 93 MET A CA 1
ATOM 755 C C . MET A 1 93 ? -1.805 7.547 11.622 1.00 98.31 93 MET A C 1
ATOM 757 O O . MET A 1 93 ? -0.969 7.188 10.799 1.00 98.31 93 MET A O 1
ATOM 761 N N . THR A 1 94 ? -2.563 8.626 11.415 1.00 97.81 94 THR A N 1
ATOM 762 C CA . THR A 1 94 ? -2.529 9.402 10.159 1.00 97.81 94 THR A CA 1
ATOM 763 C C . THR A 1 94 ? -1.118 9.894 9.820 1.00 97.81 94 THR A C 1
ATOM 765 O O . THR A 1 94 ? -0.704 9.827 8.672 1.00 97.81 94 THR A O 1
ATOM 768 N N . ARG A 1 95 ? -0.319 10.287 10.822 1.00 97.56 95 ARG A N 1
ATOM 769 C CA . ARG A 1 95 ? 1.090 10.696 10.632 1.00 97.56 95 ARG A CA 1
ATOM 770 C C . ARG A 1 95 ? 2.026 9.580 10.142 1.00 97.56 95 ARG A C 1
ATOM 772 O O . ARG A 1 95 ? 3.180 9.853 9.834 1.00 97.56 95 ARG A O 1
ATOM 779 N N . GLN A 1 96 ? 1.587 8.322 10.197 1.00 98.12 96 GLN A N 1
ATOM 780 C CA . GLN A 1 96 ? 2.344 7.173 9.699 1.00 98.12 96 GLN A CA 1
ATOM 781 C C . GLN A 1 96 ? 2.023 6.875 8.233 1.00 98.12 96 GLN A C 1
ATOM 783 O O . GLN A 1 96 ? 2.698 6.028 7.661 1.00 98.12 96 GLN A O 1
ATOM 788 N N . LEU A 1 97 ? 1.040 7.549 7.633 1.00 98.38 97 LEU A N 1
ATOM 789 C CA . LEU A 1 97 ? 0.822 7.532 6.192 1.00 98.38 97 LEU A CA 1
ATOM 790 C C . LEU A 1 97 ? 1.891 8.402 5.528 1.00 98.38 97 LEU A C 1
ATOM 792 O O . LEU A 1 97 ? 2.139 9.527 5.964 1.00 98.38 97 LEU A O 1
ATOM 796 N N . LEU A 1 98 ? 2.576 7.844 4.535 1.00 97.94 98 LEU A N 1
ATOM 797 C CA . LEU A 1 98 ? 3.705 8.486 3.874 1.00 97.94 98 LEU A CA 1
ATOM 798 C C . LEU A 1 98 ? 3.271 9.127 2.556 1.00 97.94 98 LEU A C 1
ATOM 800 O O . LEU A 1 98 ? 2.429 8.585 1.846 1.00 97.94 98 LEU A O 1
ATOM 804 N N . GLU A 1 99 ? 3.929 10.235 2.229 1.00 96.56 99 GLU A N 1
ATOM 805 C CA . GLU A 1 99 ? 3.843 10.933 0.943 1.00 96.56 99 GLU A CA 1
ATOM 806 C C . GLU A 1 99 ? 5.185 10.821 0.188 1.00 96.56 99 GLU A C 1
ATOM 808 O O . GLU A 1 99 ? 6.216 10.652 0.841 1.00 96.56 99 GLU A O 1
ATOM 813 N N . PRO A 1 100 ? 5.229 10.939 -1.144 1.00 97.31 100 PRO A N 1
ATOM 814 C CA . PRO A 1 100 ? 4.071 11.005 -2.029 1.00 97.31 100 PRO A CA 1
ATOM 815 C C . PRO A 1 100 ? 3.326 9.663 -2.106 1.00 97.31 100 PRO A C 1
ATOM 817 O O . PRO A 1 100 ? 3.865 8.613 -1.748 1.00 97.31 100 PRO A O 1
ATOM 820 N N . VAL A 1 101 ? 2.076 9.705 -2.567 1.00 97.75 101 VAL A N 1
ATOM 821 C CA . VAL A 1 101 ? 1.261 8.516 -2.862 1.00 97.75 101 VAL A CA 1
ATOM 822 C C . VAL A 1 101 ? 1.365 8.105 -4.330 1.00 97.75 101 VAL A C 1
ATOM 824 O O . VAL A 1 101 ? 1.508 8.932 -5.227 1.00 97.75 101 VAL A O 1
ATOM 827 N N . GLY A 1 102 ? 1.201 6.812 -4.606 1.00 97.75 102 GLY A N 1
ATOM 828 C CA . GLY A 1 102 ? 1.060 6.311 -5.971 1.00 97.75 102 GLY A CA 1
ATOM 829 C C . GLY A 1 102 ? -0.389 6.420 -6.436 1.00 97.75 102 GLY A C 1
ATOM 830 O O . GLY A 1 102 ? -1.227 5.649 -5.976 1.00 97.75 102 GLY A O 1
ATOM 831 N N . ALA A 1 103 ? -0.701 7.344 -7.344 1.00 97.81 103 ALA A N 1
ATOM 832 C CA . ALA A 1 103 ? -2.036 7.466 -7.932 1.00 97.81 103 ALA A CA 1
ATOM 833 C C . ALA A 1 103 ? -2.057 6.928 -9.367 1.00 97.81 103 ALA A C 1
ATOM 835 O O . ALA A 1 103 ? -1.345 7.433 -10.233 1.00 97.81 103 ALA A O 1
ATOM 836 N N . PHE A 1 104 ? -2.916 5.941 -9.613 1.00 97.69 104 PHE A N 1
ATOM 837 C CA . PHE A 1 104 ? -3.085 5.273 -10.898 1.00 97.69 104 PHE A CA 1
ATOM 838 C C . PHE A 1 104 ? -4.551 5.311 -11.302 1.00 97.69 104 PHE A C 1
ATOM 840 O O . PHE A 1 104 ? -5.425 5.016 -10.488 1.00 97.69 104 PHE A O 1
ATOM 847 N N . TRP A 1 105 ? -4.854 5.652 -12.547 1.00 97.25 105 TRP A N 1
ATOM 848 C CA . TRP A 1 105 ? -6.234 5.660 -13.019 1.00 97.25 105 TRP A CA 1
ATOM 849 C C . TRP A 1 105 ? -6.343 5.256 -14.478 1.00 97.25 105 TRP A C 1
ATOM 851 O O . TRP A 1 105 ? -5.383 5.295 -15.242 1.00 97.25 105 TRP A O 1
ATOM 861 N N . ARG A 1 106 ? -7.546 4.855 -14.865 1.00 95.81 106 ARG A N 1
ATOM 862 C CA . ARG A 1 106 ? -7.915 4.612 -16.253 1.00 95.81 106 ARG A CA 1
ATOM 863 C C . ARG A 1 106 ? -9.243 5.303 -16.509 1.00 95.81 106 ARG A C 1
ATOM 865 O O . ARG A 1 106 ? -10.216 4.982 -15.827 1.00 95.81 106 ARG A O 1
ATOM 872 N N . ALA A 1 107 ? -9.285 6.255 -17.442 1.00 90.94 107 ALA A N 1
ATOM 873 C CA . ALA A 1 107 ? -10.533 6.909 -17.814 1.00 90.94 107 ALA A CA 1
ATOM 874 C C . ALA A 1 107 ? -11.315 6.068 -18.836 1.00 90.94 107 ALA A C 1
ATOM 876 O O . ALA A 1 107 ? -10.806 5.109 -19.425 1.00 90.94 107 ALA A O 1
ATOM 877 N N . ALA A 1 108 ? -12.583 6.421 -19.046 1.00 87.12 108 ALA A N 1
ATOM 878 C CA . ALA A 1 108 ? -13.407 5.769 -20.054 1.00 87.12 108 ALA A CA 1
ATOM 879 C C . ALA A 1 108 ? -12.823 6.007 -21.457 1.00 87.12 108 ALA A C 1
ATOM 881 O O . ALA A 1 108 ? -12.609 7.147 -21.857 1.00 87.12 108 ALA A O 1
ATOM 882 N N . GLY A 1 109 ? -12.594 4.925 -22.203 1.00 83.94 109 GLY A N 1
ATOM 883 C CA . GLY A 1 109 ? -11.989 4.976 -23.538 1.00 83.94 109 GLY A CA 1
ATOM 884 C C . GLY A 1 109 ? -10.463 4.857 -23.550 1.00 83.94 109 GLY A C 1
ATOM 885 O O . GLY A 1 109 ? -9.905 4.557 -24.604 1.00 83.94 109 GLY A O 1
ATOM 886 N N . ASP A 1 110 ? -9.794 4.982 -22.401 1.00 87.62 110 ASP A N 1
ATOM 887 C CA . ASP A 1 110 ? -8.346 4.800 -22.326 1.00 87.62 110 ASP A CA 1
ATOM 888 C C . ASP A 1 110 ? -7.965 3.320 -22.424 1.00 87.62 110 ASP A C 1
ATOM 890 O O . ASP A 1 110 ? -8.605 2.425 -21.853 1.00 87.62 110 ASP A O 1
ATOM 894 N N . THR A 1 111 ? -6.859 3.051 -23.112 1.00 82.81 111 THR A N 1
ATOM 895 C CA . THR A 1 111 ? -6.247 1.717 -23.196 1.00 82.81 111 THR A CA 1
ATOM 896 C C . THR A 1 111 ? -5.074 1.541 -22.236 1.00 82.81 111 THR A C 1
ATOM 898 O O . THR A 1 111 ? -4.662 0.409 -21.989 1.00 82.81 111 THR A O 1
ATOM 901 N N . ILE A 1 112 ? -4.545 2.638 -21.690 1.00 90.56 112 ILE A N 1
ATOM 902 C CA . ILE A 1 112 ? -3.362 2.665 -20.825 1.00 90.56 112 ILE A CA 1
ATOM 903 C C . ILE A 1 112 ? -3.699 3.242 -19.449 1.00 90.56 112 ILE A C 1
ATOM 905 O O . ILE A 1 112 ? -4.547 4.124 -19.325 1.00 90.56 112 ILE A O 1
ATOM 909 N N . VAL A 1 113 ? -3.030 2.736 -18.413 1.00 95.25 113 VAL A N 1
ATOM 910 C CA . VAL A 1 113 ? -3.124 3.290 -17.057 1.00 95.25 113 VAL A CA 1
ATOM 911 C C . VAL A 1 113 ? -2.308 4.578 -17.003 1.00 95.25 113 VAL A C 1
ATOM 913 O O . VAL A 1 113 ? -1.151 4.597 -17.412 1.00 95.25 113 VAL A O 1
ATOM 916 N N . GLN A 1 114 ? -2.927 5.642 -16.510 1.00 96.31 114 GLN A N 1
ATOM 917 C CA . GLN A 1 114 ? -2.311 6.934 -16.246 1.00 96.31 114 GLN A CA 1
ATOM 918 C C . GLN A 1 114 ? -1.809 6.989 -14.802 1.00 96.31 114 GLN A C 1
ATOM 920 O O . GLN A 1 114 ? -2.388 6.353 -13.916 1.00 96.31 114 GLN A O 1
ATOM 925 N N . CYS A 1 115 ? -0.764 7.773 -14.555 1.00 96.69 115 CYS A N 1
ATOM 926 C CA . CYS A 1 115 ? -0.293 8.093 -13.214 1.00 96.69 115 CYS A CA 1
ATOM 927 C C . CYS A 1 115 ? 0.335 9.491 -13.167 1.00 96.69 115 CYS A C 1
ATOM 929 O O . CYS A 1 115 ? 0.681 10.066 -14.199 1.00 96.69 115 CYS A O 1
ATOM 931 N N . TYR A 1 116 ? 0.500 10.039 -11.962 1.00 96.00 116 TYR A N 1
ATOM 932 C CA . TYR A 1 116 ? 1.375 11.195 -11.763 1.00 96.00 116 TYR A CA 1
ATOM 933 C C . TYR A 1 116 ? 2.827 10.707 -11.761 1.00 96.00 116 TYR A C 1
ATOM 935 O O . TYR A 1 116 ? 3.290 10.153 -10.768 1.00 96.00 116 TYR A O 1
ATOM 943 N N . GLU A 1 117 ? 3.531 10.855 -12.886 1.00 94.38 117 GLU A N 1
ATOM 944 C CA . GLU A 1 117 ? 4.847 10.226 -13.098 1.00 94.38 117 GLU A CA 1
ATOM 945 C C . GLU A 1 117 ? 5.902 10.645 -12.064 1.00 94.38 117 GLU A C 1
ATOM 947 O O . GLU A 1 117 ? 6.637 9.790 -11.572 1.00 94.38 117 GLU A O 1
ATOM 952 N N . ALA A 1 118 ? 5.953 11.932 -11.702 1.00 96.88 118 ALA A N 1
ATOM 953 C CA . ALA A 1 118 ? 6.912 12.452 -10.724 1.00 96.88 118 ALA A CA 1
ATOM 954 C C . ALA A 1 118 ? 6.678 11.851 -9.329 1.00 96.88 118 ALA A C 1
ATOM 956 O O . ALA A 1 118 ? 7.578 11.219 -8.775 1.00 96.88 118 ALA A O 1
ATOM 957 N N . ASP A 1 119 ? 5.449 11.964 -8.819 1.00 97.00 119 ASP A N 1
ATOM 958 C CA . ASP A 1 119 ? 5.047 11.400 -7.527 1.00 97.00 119 ASP A CA 1
ATOM 959 C C . ASP A 1 119 ? 5.229 9.879 -7.512 1.00 97.00 119 ASP A C 1
ATOM 961 O O . ASP A 1 119 ? 5.738 9.317 -6.548 1.00 97.00 119 ASP A O 1
ATOM 965 N N . GLY A 1 120 ? 4.869 9.197 -8.604 1.00 97.06 120 GLY A N 1
ATOM 966 C CA . GLY A 1 120 ? 5.044 7.756 -8.747 1.00 97.06 120 GLY A CA 1
ATOM 967 C C . GLY A 1 120 ? 6.513 7.331 -8.713 1.00 97.06 120 GLY A C 1
ATOM 968 O O . GLY A 1 120 ? 6.833 6.310 -8.100 1.00 97.06 120 GLY A O 1
ATOM 969 N N . HIS A 1 121 ? 7.409 8.095 -9.341 1.00 97.69 121 HIS A N 1
ATOM 970 C CA . HIS A 1 121 ? 8.842 7.812 -9.323 1.00 97.69 121 HIS A CA 1
ATOM 971 C C . HIS A 1 121 ? 9.452 8.056 -7.937 1.00 97.69 121 HIS A C 1
ATOM 973 O O . HIS A 1 121 ? 10.087 7.154 -7.393 1.00 97.69 121 HIS A O 1
ATOM 979 N N . GLU A 1 122 ? 9.193 9.218 -7.327 1.00 98.25 122 GLU A N 1
ATOM 980 C CA . GLU A 1 122 ? 9.654 9.529 -5.966 1.00 98.25 122 GLU A CA 1
ATOM 981 C C . GLU A 1 122 ? 9.120 8.509 -4.950 1.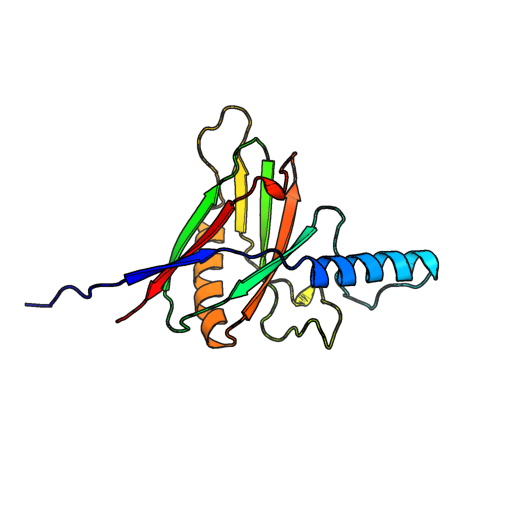00 98.25 122 GLU A C 1
ATOM 983 O O . GLU A 1 122 ? 9.860 8.025 -4.090 1.00 98.25 122 GLU A O 1
ATOM 988 N N . PHE A 1 123 ? 7.851 8.115 -5.083 1.00 98.50 123 PHE A N 1
ATOM 989 C CA . PHE A 1 123 ? 7.251 7.104 -4.224 1.00 98.50 123 PHE A CA 1
ATOM 990 C C . PHE A 1 123 ? 7.959 5.750 -4.354 1.00 98.50 123 PHE A C 1
ATOM 992 O O . PHE A 1 123 ? 8.243 5.098 -3.348 1.00 98.50 123 PHE A O 1
ATOM 999 N N . GLY A 1 124 ? 8.278 5.335 -5.582 1.00 98.06 124 GLY A N 1
ATOM 1000 C CA . GLY A 1 124 ? 9.003 4.098 -5.858 1.00 98.06 124 GLY A CA 1
ATOM 1001 C C . GLY A 1 124 ? 10.406 4.071 -5.244 1.00 98.06 124 GLY A C 1
ATOM 1002 O O . GLY A 1 124 ? 10.755 3.100 -4.567 1.00 98.06 124 GLY A O 1
ATOM 1003 N N . GLU A 1 125 ? 11.182 5.144 -5.420 1.00 97.88 125 GLU A N 1
ATOM 1004 C CA . GLU A 1 125 ? 12.513 5.303 -4.809 1.00 97.88 125 GLU A CA 1
ATOM 1005 C C . GLU A 1 125 ? 12.422 5.261 -3.275 1.00 97.88 125 GLU A C 1
ATOM 1007 O O . GLU A 1 125 ? 13.159 4.526 -2.619 1.00 97.88 125 GLU A O 1
ATOM 1012 N N . ARG A 1 126 ? 11.425 5.935 -2.686 1.00 97.75 126 ARG A N 1
ATOM 1013 C CA . ARG A 1 126 ? 11.203 5.899 -1.235 1.00 97.75 126 ARG A CA 1
ATOM 1014 C C . ARG A 1 126 ? 10.881 4.493 -0.717 1.00 97.75 126 ARG A C 1
ATOM 1016 O O . ARG A 1 126 ? 11.297 4.137 0.386 1.00 97.75 126 ARG A O 1
ATOM 1023 N N . ILE A 1 127 ? 10.145 3.677 -1.477 1.00 98.00 127 ILE A N 1
ATOM 1024 C CA . ILE A 1 127 ? 9.899 2.269 -1.120 1.00 98.00 127 ILE A CA 1
ATOM 1025 C C . ILE A 1 127 ? 11.209 1.468 -1.156 1.00 98.00 127 ILE A C 1
ATOM 1027 O O . ILE A 1 127 ? 11.429 0.654 -0.256 1.00 98.00 127 ILE A O 1
ATOM 1031 N N . ALA A 1 128 ? 12.077 1.701 -2.147 1.00 97.00 128 ALA A N 1
ATOM 1032 C CA . ALA A 1 128 ? 13.388 1.053 -2.226 1.00 97.00 128 ALA A CA 1
ATOM 1033 C C . ALA A 1 128 ? 14.252 1.374 -0.994 1.00 97.00 128 ALA A C 1
ATOM 1035 O O . ALA A 1 128 ? 14.757 0.453 -0.349 1.00 97.00 128 ALA A O 1
ATOM 1036 N N . ASP A 1 129 ? 14.321 2.645 -0.592 1.00 95.94 129 ASP A N 1
ATOM 1037 C CA . ASP A 1 129 ? 15.030 3.063 0.624 1.00 95.94 129 ASP A CA 1
ATOM 1038 C C . ASP A 1 129 ? 14.458 2.384 1.878 1.00 95.94 129 ASP A C 1
ATOM 1040 O O . ASP A 1 129 ? 15.192 1.871 2.728 1.00 95.94 129 ASP A O 1
ATOM 1044 N N . LEU A 1 130 ? 13.127 2.325 1.994 1.00 96.19 130 LEU A N 1
ATOM 1045 C CA . LEU A 1 130 ? 12.439 1.724 3.138 1.00 96.19 130 LEU A CA 1
ATOM 1046 C C . LEU A 1 130 ? 12.557 0.195 3.190 1.00 96.19 130 LEU A C 1
ATOM 1048 O O . LEU A 1 130 ? 12.392 -0.382 4.272 1.00 96.19 130 LEU A O 1
ATOM 1052 N N . ALA A 1 131 ? 12.878 -0.470 2.078 1.00 94.88 131 ALA A N 1
ATOM 1053 C CA . ALA A 1 131 ? 13.147 -1.908 2.046 1.00 94.88 131 ALA A CA 1
ATOM 1054 C C . ALA A 1 131 ? 14.391 -2.289 2.870 1.00 94.88 131 ALA A C 1
ATOM 1056 O O . ALA A 1 131 ? 14.490 -3.412 3.376 1.00 94.88 131 ALA A O 1
ATOM 1057 N N . THR A 1 132 ? 15.321 -1.350 3.077 1.00 93.88 132 THR A N 1
ATOM 1058 C CA . THR A 1 132 ? 16.508 -1.555 3.926 1.00 93.88 132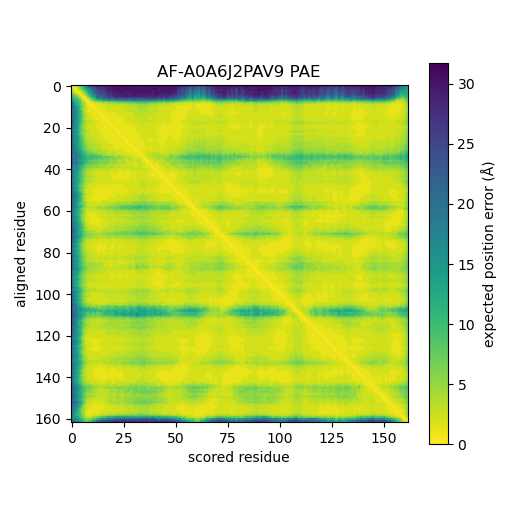 THR A CA 1
ATOM 1059 C C . THR A 1 132 ? 16.154 -1.722 5.409 1.00 93.88 132 THR A C 1
ATOM 1061 O O . THR A 1 132 ? 16.876 -2.390 6.148 1.00 93.88 132 THR A O 1
ATOM 1064 N N . VAL A 1 133 ? 15.008 -1.181 5.841 1.00 94.19 133 VAL A N 1
ATOM 1065 C CA . VAL A 1 133 ? 14.596 -1.139 7.252 1.00 94.19 133 VAL A CA 1
ATOM 1066 C C . VAL A 1 133 ? 13.971 -2.463 7.701 1.00 94.19 133 VAL A C 1
ATOM 1068 O O . VAL A 1 133 ? 14.323 -2.989 8.758 1.00 94.19 133 VAL A O 1
ATOM 1071 N N . ARG A 1 134 ? 13.032 -3.016 6.920 1.00 92.94 134 ARG A N 1
ATOM 1072 C CA . ARG A 1 134 ? 12.326 -4.277 7.220 1.00 92.94 134 ARG A CA 1
ATOM 1073 C C . ARG A 1 134 ? 11.967 -5.023 5.940 1.00 92.94 134 ARG A C 1
ATOM 1075 O O . ARG A 1 134 ? 11.701 -4.418 4.909 1.00 92.94 134 ARG A O 1
ATOM 1082 N N . LYS A 1 135 ? 11.872 -6.352 6.047 1.00 95.19 135 LYS A N 1
ATOM 1083 C CA . LYS A 1 135 ? 11.501 -7.244 4.934 1.00 95.19 135 LYS A CA 1
ATOM 1084 C C . LYS A 1 135 ? 10.019 -7.214 4.558 1.00 95.19 135 LYS A C 1
ATOM 1086 O O . LYS A 1 135 ? 9.666 -7.750 3.520 1.00 95.19 135 LYS A O 1
ATOM 1091 N N . VAL A 1 136 ? 9.161 -6.633 5.391 1.00 96.69 136 VAL A N 1
ATOM 1092 C CA . VAL A 1 136 ? 7.725 -6.506 5.124 1.00 96.69 136 VAL A CA 1
ATOM 1093 C C . VAL A 1 136 ? 7.346 -5.055 5.328 1.00 96.69 136 VAL A C 1
ATOM 1095 O O . VAL A 1 136 ? 7.751 -4.461 6.325 1.00 96.69 136 VAL A O 1
ATOM 1098 N N . MET A 1 137 ? 6.572 -4.509 4.398 1.00 97.81 137 MET A N 1
ATOM 1099 C CA . MET A 1 137 ? 6.026 -3.160 4.478 1.00 97.81 137 MET A CA 1
ATOM 1100 C C . MET A 1 137 ? 4.540 -3.176 4.144 1.00 97.81 137 MET A C 1
ATOM 1102 O O . MET A 1 137 ? 4.118 -3.902 3.244 1.00 97.81 137 MET A O 1
ATOM 1106 N N . TYR A 1 138 ? 3.760 -2.370 4.863 1.00 98.56 138 TYR A N 1
ATOM 1107 C CA . TYR A 1 138 ? 2.313 -2.281 4.688 1.00 98.56 138 TYR A CA 1
ATOM 1108 C C . TYR A 1 138 ? 1.910 -1.012 3.938 1.00 98.56 138 TYR A C 1
ATOM 1110 O O . TYR A 1 138 ? 2.544 0.042 4.055 1.00 98.56 138 TYR A O 1
ATOM 1118 N N . PHE A 1 139 ? 0.816 -1.125 3.199 1.00 98.75 139 PHE A N 1
ATOM 1119 C CA . PHE A 1 139 ? 0.260 -0.099 2.333 1.00 98.75 139 PHE A CA 1
ATOM 1120 C C . PHE A 1 139 ? -1.256 -0.064 2.500 1.00 98.75 139 PHE A C 1
ATOM 1122 O O . PHE A 1 139 ? -1.884 -1.098 2.736 1.00 98.75 139 PHE A O 1
ATOM 1129 N N . LEU A 1 140 ? -1.847 1.112 2.328 1.00 98.69 140 LEU A N 1
ATOM 1130 C CA . LEU A 1 140 ? -3.279 1.257 2.116 1.00 98.69 140 LEU A CA 1
ATOM 1131 C C . LEU A 1 140 ? -3.532 1.425 0.623 1.00 98.69 140 LEU A C 1
ATOM 1133 O O . LEU A 1 140 ? -2.954 2.302 -0.016 1.00 98.69 140 LEU A O 1
ATOM 1137 N N . PHE A 1 141 ? -4.384 0.570 0.071 1.00 98.69 141 PHE A N 1
ATOM 1138 C CA . PHE A 1 141 ? -4.917 0.724 -1.275 1.00 98.69 141 PHE A CA 1
ATOM 1139 C C . PHE A 1 141 ? -6.318 1.307 -1.152 1.00 98.69 141 PHE A C 1
ATOM 1141 O O . PHE A 1 141 ? -7.186 0.667 -0.562 1.00 98.69 141 PHE A O 1
ATOM 1148 N N . ALA A 1 142 ? -6.541 2.490 -1.716 1.00 98.50 142 ALA A N 1
ATOM 1149 C CA . ALA A 1 142 ? -7.855 3.101 -1.844 1.00 98.50 142 ALA A CA 1
ATOM 1150 C C . ALA A 1 142 ? -8.369 2.926 -3.277 1.00 98.50 142 ALA A C 1
ATOM 1152 O O . ALA A 1 142 ? -7.752 3.392 -4.238 1.00 98.50 142 ALA A O 1
ATOM 1153 N N . PHE A 1 143 ? -9.513 2.263 -3.410 1.00 97.75 143 PHE A N 1
ATOM 1154 C CA . PHE A 1 143 ? -10.174 1.995 -4.683 1.00 97.75 143 PHE A CA 1
ATOM 1155 C C . PHE A 1 143 ? -11.289 3.024 -4.895 1.00 97.75 143 PHE A C 1
ATOM 1157 O O . PHE A 1 143 ? -12.128 3.233 -4.022 1.00 97.75 143 PHE A O 1
ATOM 1164 N N . ALA A 1 144 ? -11.298 3.712 -6.030 1.00 96.56 144 ALA A N 1
ATOM 1165 C CA . ALA A 1 144 ? -12.269 4.758 -6.338 1.00 96.56 144 ALA A CA 1
ATOM 1166 C C . ALA A 1 144 ? -12.747 4.664 -7.793 1.00 96.56 144 ALA A C 1
ATOM 1168 O O . ALA A 1 144 ? -12.210 3.898 -8.594 1.00 96.56 144 ALA A O 1
ATOM 1169 N N . ASP A 1 145 ? -13.783 5.431 -8.127 1.00 93.75 145 ASP A N 1
ATOM 1170 C CA . ASP A 1 145 ? -14.296 5.592 -9.495 1.00 93.75 145 ASP A CA 1
ATOM 1171 C C . ASP A 1 145 ? -14.690 4.272 -10.188 1.00 93.75 145 ASP A C 1
ATOM 1173 O O . ASP A 1 145 ? -14.523 4.107 -11.393 1.00 93.75 145 ASP A O 1
ATOM 1177 N N . GLY A 1 146 ? -15.212 3.311 -9.416 1.00 88.94 146 GLY A N 1
ATOM 1178 C CA . GLY A 1 146 ? -15.611 1.991 -9.920 1.00 88.94 146 GLY A CA 1
ATOM 1179 C C . GLY A 1 146 ? -14.471 0.970 -10.006 1.00 88.94 146 GLY A C 1
ATOM 1180 O O . GLY A 1 146 ? -14.664 -0.115 -10.554 1.00 88.94 146 GLY A O 1
ATOM 1181 N N . CYS A 1 147 ? -13.295 1.277 -9.452 1.00 93.12 147 CYS A N 1
ATOM 1182 C CA . CYS A 1 147 ? -12.194 0.326 -9.340 1.00 93.12 147 CYS A CA 1
ATOM 1183 C C . CYS A 1 147 ? -12.590 -0.863 -8.443 1.00 93.12 147 CYS A C 1
ATOM 1185 O O . CYS A 1 147 ? -12.950 -0.672 -7.282 1.00 93.12 147 CYS A O 1
ATOM 1187 N N . ILE A 1 148 ? -12.531 -2.084 -8.987 1.00 91.12 148 ILE A N 1
ATOM 1188 C CA . ILE A 1 148 ? -12.881 -3.324 -8.279 1.00 91.12 148 ILE A CA 1
ATOM 1189 C C . ILE A 1 148 ? -11.588 -4.008 -7.807 1.00 91.12 148 ILE A C 1
ATOM 1191 O O . ILE A 1 148 ? -10.804 -4.419 -8.672 1.00 91.12 148 ILE A O 1
ATOM 1195 N N . PRO A 1 149 ? -11.360 -4.168 -6.487 1.00 92.19 149 PRO A N 1
ATOM 1196 C CA . PRO A 1 149 ? -10.112 -4.701 -5.933 1.00 92.19 149 PRO A CA 1
ATOM 1197 C C . PRO A 1 149 ? -9.664 -6.032 -6.540 1.00 92.19 149 PRO A C 1
ATOM 1199 O O . PRO A 1 149 ? -8.492 -6.197 -6.863 1.00 92.19 149 PRO A O 1
ATOM 1202 N N . GLU A 1 150 ? -10.595 -6.957 -6.766 1.00 91.69 150 GLU A N 1
ATOM 1203 C CA . GLU A 1 150 ? -10.329 -8.317 -7.254 1.00 91.69 150 GLU A CA 1
ATOM 1204 C C . GLU A 1 150 ? -9.794 -8.345 -8.692 1.00 91.69 150 GLU A C 1
ATOM 1206 O O . GLU A 1 150 ? -9.233 -9.344 -9.139 1.00 91.69 150 GLU A O 1
ATOM 1211 N N . THR A 1 151 ? -9.984 -7.252 -9.431 1.00 90.94 151 THR A N 1
ATOM 1212 C CA . THR A 1 151 ? -9.578 -7.133 -10.835 1.00 90.94 151 THR A CA 1
ATOM 1213 C C . THR A 1 151 ? -8.251 -6.392 -11.008 1.00 90.94 151 THR A C 1
ATOM 1215 O O . THR A 1 151 ? -7.672 -6.404 -12.096 1.00 90.94 151 THR A O 1
ATOM 1218 N N . VAL A 1 152 ? -7.758 -5.748 -9.947 1.00 93.38 152 VAL A N 1
ATOM 1219 C CA . VAL A 1 152 ? -6.517 -4.975 -9.966 1.00 93.38 152 VAL A CA 1
ATOM 1220 C C . VAL A 1 152 ? -5.326 -5.912 -9.824 1.00 93.38 152 VAL A C 1
ATOM 1222 O O . VAL A 1 152 ? -5.258 -6.721 -8.903 1.00 93.38 152 VAL A O 1
ATOM 1225 N N . ASN A 1 153 ? -4.341 -5.757 -10.709 1.00 94.44 153 ASN A N 1
ATOM 1226 C CA . ASN A 1 153 ? -3.014 -6.330 -10.505 1.00 94.44 153 ASN A CA 1
ATOM 1227 C C . ASN A 1 153 ? -2.013 -5.185 -10.348 1.00 94.44 153 ASN A C 1
ATOM 1229 O O . ASN A 1 153 ? -1.946 -4.298 -11.201 1.00 94.44 153 ASN A O 1
ATOM 1233 N N . CYS A 1 154 ? -1.278 -5.190 -9.243 1.00 97.31 154 CYS A N 1
ATOM 1234 C CA . CYS A 1 154 ? -0.306 -4.166 -8.915 1.00 97.31 154 CYS A CA 1
ATOM 1235 C C . CYS A 1 154 ? 0.965 -4.823 -8.387 1.00 97.31 154 CYS A C 1
ATOM 1237 O O . CYS A 1 154 ? 0.947 -5.563 -7.399 1.00 97.31 154 CYS A O 1
ATOM 1239 N N . SER A 1 155 ? 2.078 -4.495 -9.021 1.00 98.06 155 SER A N 1
ATOM 1240 C CA . SER A 1 155 ? 3.425 -4.859 -8.609 1.00 98.06 155 SER A CA 1
ATOM 1241 C C . SER A 1 155 ? 4.363 -3.670 -8.802 1.00 98.06 155 SER A C 1
ATOM 1243 O O . SER A 1 155 ? 4.075 -2.707 -9.523 1.00 98.06 155 SER A O 1
ATOM 1245 N N . ILE A 1 156 ? 5.498 -3.733 -8.120 1.00 98.25 156 ILE A N 1
ATOM 1246 C CA . ILE A 1 156 ? 6.600 -2.786 -8.257 1.00 98.25 156 ILE A CA 1
ATOM 1247 C C . ILE A 1 156 ? 7.838 -3.548 -8.719 1.00 98.25 156 ILE A C 1
ATOM 1249 O O . ILE A 1 156 ? 8.100 -4.664 -8.266 1.00 98.25 156 ILE A O 1
ATOM 1253 N N . VAL A 1 157 ? 8.571 -2.968 -9.663 1.00 98.06 157 VAL A N 1
ATOM 1254 C CA . VAL A 1 157 ? 9.766 -3.570 -10.249 1.00 98.06 157 VAL A CA 1
ATOM 1255 C C . VAL A 1 157 ? 10.986 -2.802 -9.772 1.00 98.06 157 VAL A C 1
ATOM 1257 O O . VAL A 1 157 ? 11.050 -1.576 -9.892 1.00 98.06 157 VAL A O 1
ATOM 1260 N N . PHE A 1 158 ? 11.962 -3.544 -9.262 1.00 97.56 158 PHE A N 1
ATOM 1261 C CA . PHE A 1 158 ? 13.263 -3.038 -8.849 1.00 97.56 158 PHE A CA 1
ATOM 1262 C C . PHE A 1 158 ? 14.367 -3.645 -9.707 1.00 97.56 158 PHE A C 1
ATOM 1264 O O . PHE A 1 158 ? 14.239 -4.768 -10.188 1.00 97.56 158 PHE A O 1
ATOM 1271 N N . THR A 1 159 ? 15.486 -2.947 -9.843 1.00 96.25 159 THR A N 1
ATOM 1272 C CA . THR A 1 159 ? 16.753 -3.567 -10.233 1.00 96.25 159 THR A CA 1
ATOM 1273 C C . THR A 1 159 ? 17.539 -3.931 -8.983 1.00 96.25 159 THR A C 1
ATOM 1275 O O . THR A 1 159 ? 17.584 -3.153 -8.027 1.00 96.25 159 THR A O 1
ATOM 1278 N N . VAL A 1 160 ? 18.166 -5.103 -8.996 1.00 91.00 160 VAL A N 1
ATOM 1279 C CA . VAL A 1 160 ? 19.039 -5.573 -7.919 1.00 91.00 160 VAL A CA 1
ATOM 1280 C C . VAL A 1 160 ? 20.480 -5.506 -8.409 1.00 91.00 160 VAL A C 1
ATOM 1282 O O . VAL A 1 160 ? 20.804 -6.078 -9.456 1.00 91.00 160 VAL A O 1
ATOM 1285 N N . ASP A 1 161 ? 21.335 -4.815 -7.657 1.00 72.50 161 ASP A N 1
ATOM 1286 C CA . ASP A 1 161 ? 22.776 -4.852 -7.894 1.00 72.50 161 ASP A CA 1
ATOM 1287 C C . ASP A 1 161 ? 23.289 -6.266 -7.581 1.00 72.50 161 ASP A C 1
ATOM 1289 O O . ASP A 1 161 ? 22.956 -6.844 -6.541 1.00 72.50 161 ASP A O 1
ATOM 1293 N N . SER A 1 162 ? 24.019 -6.850 -8.536 1.00 57.62 162 SER A N 1
ATOM 1294 C CA . SER A 1 162 ? 24.609 -8.193 -8.418 1.00 57.62 162 SER A CA 1
ATOM 1295 C C . SER A 1 162 ? 25.875 -8.189 -7.577 1.00 57.62 162 SER A C 1
ATOM 1297 O O . SER A 1 162 ? 26.673 -7.240 -7.737 1.00 57.62 162 SER A O 1
#

pLDDT: mean 93.6, std 10.48, range [37.66, 98.75]

InterPro domains:
  IPR009103 Olfactory marker protein [PF06554] (10-149)
  IPR009103 Olfactory marker protein [PTHR15357] (7-159)
  IPR036727 Olfactory marker superfamily [G3DSA:2.60.120.390] (3-160)
  IPR036727 Olfactory marker superfamily [SSF63697] (7-159)

Solvent-accessible surface area (backbone atoms only — not comparable to full-atom values): 9078 Å² total; per-residue (Å²): 133,84,76,82,80,75,64,45,79,46,79,43,60,58,39,78,34,66,67,60,33,47,54,42,47,50,52,52,49,53,28,62,78,67,74,48,80,77,61,91,62,51,52,70,67,50,93,52,42,43,34,29,35,39,74,50,92,66,44,69,48,40,57,71,46,80,48,69,45,67,88,53,45,19,30,41,36,39,31,42,44,43,85,83,66,48,79,94,80,46,83,54,38,53,89,36,53,44,80,54,45,37,47,36,33,25,57,87,90,57,91,60,71,44,60,56,64,67,41,38,48,54,30,39,42,51,50,25,62,51,32,61,78,42,54,61,46,48,29,41,39,37,45,35,76,74,37,53,73,92,62,52,46,49,31,42,31,25,36,32,81,120

Foldseek 3Di:
DDDPQPWDKDKWWWAFPVVLQVVLQVVVVVCVVVVHDDDVQFDRADPQKTKIKTFAPDQQWAFDDKDKDQPDFWKKKKWWFAPPDDSVPDGGGNVRTDDDIWIWGDHPPDPDIDTPVVRRNVVRRVVSNRSNVDRMTMMMIGIGDPGDPVRMIIITMITHGD

Organism: Cottoperca gobio (NCBI:txid56716)